Protein AF-A0A8J6ND83-F1 (afdb_monomer_lite)

Secondary structure (DSSP, 8-state):
-HHHHHHTT-HHHHHHHHHHHHHHHHHHHHHHHHHTT-EEEEE--S-HHHHHHHTT--TT-----EEEEE--SSPPPPP--PPPHHHH---S--

Foldseek 3Di:
DVVCVVPPPPLVSVVVVVLVVVVVVLVVVQVVLVVVQKHKDWADPDDQVVVCVVVVPDPSDGDNTDMDIGHDPDDDDDDPDDPDPPVVDDPDDD

InterPro domains:
  IPR000415 Nitroreductase-like [G3DSA:3.40.109.10] (2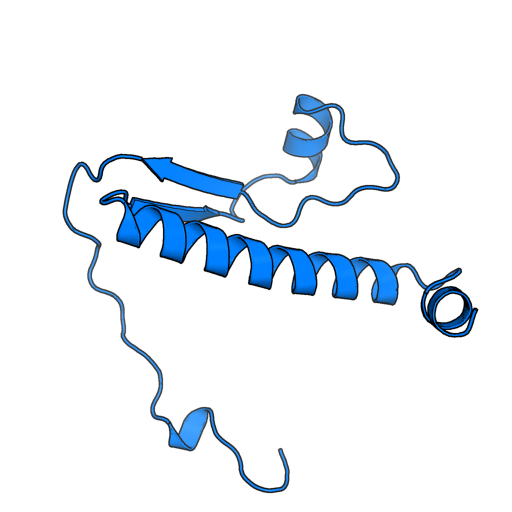-94)
  IPR000415 Nitroreductase-like [SSF55469] (6-90)
  IPR029479 Nitroreductase [PF00881] (4-71)

Sequence (94 aa):
PAIEQYYRGKDQVQRHAAMRSCGIAAQTLMLAAKSMGYDSCPMDGFDFDKVAEIINLPADHVIAMFVAIGKGTQEAWPRPGQLPLDEVVIRNSF

Radius of gyration: 17.76 Å; chains: 1; bounding box: 49×27×42 Å

Structure (mmCIF, N/CA/C/O backbone):
data_AF-A0A8J6ND83-F1
#
_entry.id   AF-A0A8J6ND83-F1
#
loop_
_atom_site.group_PDB
_atom_site.id
_atom_site.type_symbol
_atom_site.label_atom_id
_atom_site.label_alt_id
_atom_site.label_comp_id
_atom_site.label_asym_id
_atom_site.label_entity_id
_atom_site.label_seq_id
_atom_site.pdbx_PDB_ins_code
_atom_site.Cartn_x
_atom_site.Cartn_y
_atom_site.Cartn_z
_atom_site.occupancy
_atom_site.B_iso_or_equiv
_atom_site.auth_seq_id
_atom_site.auth_comp_id
_atom_site.auth_asym_id
_atom_site.auth_atom_id
_atom_site.pdbx_PDB_model_num
ATOM 1 N N . PRO A 1 1 ? -28.021 9.937 2.809 1.00 70.25 1 PRO A N 1
ATOM 2 C CA . PRO A 1 1 ? -27.669 9.855 1.362 1.00 70.25 1 PRO A CA 1
ATOM 3 C C . PRO A 1 1 ? -27.449 8.394 0.925 1.00 70.25 1 PRO A C 1
ATOM 5 O O . PRO A 1 1 ? -27.175 7.566 1.786 1.00 70.25 1 PRO A O 1
ATOM 8 N N . ALA A 1 2 ? -27.547 8.058 -0.370 1.00 80.62 2 ALA A N 1
ATOM 9 C CA . ALA A 1 2 ? -27.452 6.667 -0.856 1.00 80.62 2 ALA A CA 1
ATOM 10 C C . ALA A 1 2 ? -26.167 5.930 -0.411 1.00 80.62 2 ALA A C 1
ATOM 12 O O . ALA A 1 2 ? -26.201 4.741 -0.103 1.00 80.62 2 ALA A O 1
ATOM 13 N N . ILE A 1 3 ? -25.046 6.652 -0.291 1.00 87.50 3 ILE A N 1
ATOM 14 C CA . ILE A 1 3 ? -23.768 6.085 0.163 1.00 87.50 3 ILE A CA 1
ATOM 15 C C . ILE A 1 3 ? -23.795 5.653 1.634 1.00 87.50 3 ILE A C 1
ATOM 17 O O . ILE A 1 3 ? -23.225 4.634 2.001 1.00 87.50 3 ILE A O 1
ATOM 21 N N . GLU A 1 4 ? -24.517 6.382 2.479 1.00 89.38 4 GLU A N 1
ATOM 22 C CA . GLU A 1 4 ? -24.644 6.060 3.897 1.00 89.38 4 GLU A CA 1
ATOM 23 C C . GLU A 1 4 ? -25.423 4.755 4.092 1.00 89.38 4 GLU A C 1
ATOM 25 O O . GLU A 1 4 ? -24.990 3.883 4.837 1.00 89.38 4 GLU A O 1
ATOM 30 N N . GLN A 1 5 ? -26.529 4.578 3.361 1.00 93.00 5 GLN A N 1
ATOM 31 C CA . GLN A 1 5 ? -27.317 3.339 3.374 1.00 93.00 5 GLN A CA 1
ATOM 32 C C . GLN A 1 5 ? -26.526 2.135 2.841 1.00 93.00 5 GLN A C 1
ATOM 34 O O . GLN A 1 5 ? -26.757 0.998 3.257 1.00 93.00 5 GLN A O 1
ATOM 39 N N . TYR A 1 6 ? -25.583 2.368 1.924 1.00 93.12 6 TYR A N 1
ATOM 40 C CA . TYR A 1 6 ? -24.728 1.309 1.403 1.00 93.12 6 TYR A CA 1
ATOM 41 C C . TYR A 1 6 ? -23.814 0.726 2.491 1.00 93.12 6 TYR A C 1
ATOM 43 O O . TYR A 1 6 ? -23.689 -0.497 2.558 1.00 93.12 6 TYR A O 1
ATOM 51 N N . TYR A 1 7 ? -23.250 1.572 3.362 1.00 93.94 7 TYR A N 1
ATOM 52 C CA . TYR A 1 7 ? -22.255 1.186 4.371 1.00 93.94 7 TYR A CA 1
ATOM 53 C C . TYR A 1 7 ? -22.814 0.921 5.777 1.00 93.94 7 TYR A C 1
ATOM 55 O O . TYR A 1 7 ? -22.295 0.053 6.479 1.00 93.94 7 TYR A O 1
ATOM 63 N N . ARG A 1 8 ? -23.838 1.660 6.219 1.00 94.44 8 ARG A N 1
ATOM 64 C CA . ARG A 1 8 ? -24.330 1.647 7.608 1.00 94.44 8 ARG A CA 1
ATOM 65 C C . ARG A 1 8 ? -24.735 0.234 8.053 1.00 94.44 8 ARG A C 1
ATOM 67 O O . ARG A 1 8 ? -25.530 -0.421 7.386 1.00 94.44 8 ARG A O 1
ATOM 74 N N . GLY A 1 9 ? -24.180 -0.216 9.183 1.00 94.25 9 GLY A N 1
ATOM 75 C CA . GLY A 1 9 ? -24.436 -1.542 9.768 1.00 94.25 9 GLY A CA 1
ATOM 76 C C . GLY A 1 9 ? -23.838 -2.727 8.998 1.00 94.25 9 GLY A C 1
ATOM 77 O O . GLY A 1 9 ? -24.208 -3.865 9.262 1.00 94.25 9 GLY A O 1
ATOM 78 N N . LYS A 1 10 ? -22.958 -2.476 8.017 1.00 95.62 10 LYS A N 1
ATOM 79 C CA . LYS A 1 10 ? -22.309 -3.508 7.194 1.00 95.62 10 LYS A CA 1
ATOM 80 C C . LYS A 1 10 ? -20.792 -3.466 7.350 1.00 95.62 10 LYS A C 1
ATOM 82 O O . LYS A 1 10 ? -20.078 -3.026 6.446 1.00 95.62 10 LYS A O 1
ATOM 87 N N . ASP A 1 11 ? -20.301 -3.947 8.483 1.00 93.69 11 ASP A N 1
ATOM 88 C CA . ASP A 1 11 ? -18.891 -3.830 8.885 1.00 93.69 11 ASP A CA 1
ATOM 89 C C . ASP A 1 11 ? -17.930 -4.442 7.861 1.00 93.69 11 ASP A C 1
ATOM 91 O O . ASP A 1 11 ? -16.909 -3.848 7.521 1.00 93.69 11 ASP A O 1
ATOM 95 N N . GLN A 1 12 ? -18.296 -5.581 7.267 1.00 96.00 12 GLN A N 1
ATOM 96 C CA . GLN A 1 12 ? -17.495 -6.195 6.211 1.00 96.00 12 GLN A CA 1
ATOM 97 C C . GLN A 1 12 ? -17.377 -5.292 4.971 1.00 96.00 12 GLN A C 1
ATOM 99 O O . GLN A 1 12 ? -16.295 -5.150 4.406 1.00 96.00 12 GLN A O 1
ATOM 104 N N . VAL A 1 13 ? -18.468 -4.640 4.558 1.00 96.25 13 VAL A N 1
ATOM 105 C CA . VAL A 1 13 ? -18.474 -3.734 3.396 1.00 96.25 13 VAL A CA 1
ATOM 106 C C . VAL A 1 13 ? -17.624 -2.496 3.680 1.00 96.25 13 VAL A C 1
ATOM 108 O O . VAL A 1 13 ? -16.857 -2.067 2.816 1.00 96.25 13 VAL A O 1
ATOM 111 N N . GLN A 1 14 ? -17.727 -1.949 4.893 1.00 95.06 14 GLN A N 1
ATOM 112 C CA . GLN A 1 14 ? -16.899 -0.833 5.350 1.00 95.06 14 GLN A CA 1
ATOM 113 C C . GLN A 1 14 ? -15.415 -1.216 5.348 1.00 95.06 14 GLN A C 1
ATOM 115 O O . GLN A 1 14 ? -14.605 -0.528 4.727 1.00 95.06 14 GLN A O 1
ATOM 120 N N . ARG A 1 15 ? -15.067 -2.364 5.945 1.00 95.00 15 ARG A N 1
ATOM 121 C CA . ARG A 1 15 ? -13.694 -2.883 5.979 1.00 95.00 15 ARG A CA 1
ATOM 122 C C . ARG A 1 15 ? -13.138 -3.113 4.577 1.00 95.00 15 ARG A C 1
ATOM 124 O O . ARG A 1 15 ? -12.035 -2.666 4.285 1.00 95.00 15 ARG A O 1
ATOM 131 N N . HIS A 1 16 ? -13.885 -3.767 3.688 1.00 96.31 16 HIS A N 1
ATOM 132 C CA . HIS A 1 16 ? -13.443 -4.007 2.310 1.00 96.31 16 HIS A CA 1
ATOM 133 C C . HIS A 1 16 ? -13.198 -2.698 1.550 1.00 96.31 16 HIS A C 1
ATOM 135 O O . HIS A 1 16 ? -12.227 -2.585 0.800 1.00 96.31 16 HIS A O 1
ATOM 141 N N . ALA A 1 17 ? -14.061 -1.697 1.742 1.00 94.88 17 ALA A N 1
ATOM 142 C CA . ALA A 1 17 ? -13.869 -0.385 1.140 1.00 94.88 17 ALA A CA 1
ATOM 143 C C . ALA A 1 17 ? -12.631 0.327 1.700 1.00 94.88 17 ALA A C 1
ATOM 145 O O . ALA A 1 17 ? -11.872 0.892 0.914 1.00 94.88 17 ALA A O 1
ATOM 146 N N . ALA A 1 18 ? -12.390 0.247 3.012 1.00 95.19 18 ALA A N 1
ATOM 147 C CA . ALA A 1 18 ? -11.184 0.779 3.639 1.00 95.19 18 ALA A CA 1
ATOM 148 C C . ALA A 1 18 ? -9.919 0.120 3.064 1.00 95.19 18 ALA A C 1
ATOM 150 O O . ALA A 1 18 ? -9.042 0.821 2.568 1.00 95.19 18 ALA A O 1
ATOM 151 N N . MET A 1 19 ? -9.866 -1.216 3.019 1.00 96.69 19 MET A N 1
ATOM 152 C CA . MET A 1 19 ? -8.718 -1.958 2.478 1.00 96.69 19 MET A CA 1
ATOM 153 C C . MET A 1 19 ? -8.440 -1.613 1.010 1.00 96.69 19 MET A C 1
ATOM 155 O O . MET A 1 19 ? -7.294 -1.349 0.649 1.00 96.69 19 MET A O 1
ATOM 159 N N . ARG A 1 20 ? -9.479 -1.547 0.163 1.00 97.44 20 ARG A N 1
ATOM 160 C CA . ARG A 1 20 ? -9.330 -1.166 -1.252 1.00 97.44 20 ARG A CA 1
ATOM 161 C C . ARG A 1 20 ? -8.762 0.247 -1.396 1.00 97.44 20 ARG A C 1
ATOM 163 O O . ARG A 1 20 ? -7.823 0.450 -2.161 1.00 97.44 20 ARG A O 1
ATOM 170 N N . SER A 1 21 ? -9.319 1.213 -0.668 1.00 97.38 21 SER A N 1
ATOM 171 C CA . SER A 1 21 ? -8.849 2.602 -0.706 1.00 97.38 21 SER A CA 1
ATOM 172 C C . SER A 1 21 ? -7.404 2.721 -0.217 1.00 97.38 21 SER A C 1
ATOM 174 O O . SER A 1 21 ? -6.589 3.363 -0.876 1.00 97.38 21 SER A O 1
ATOM 176 N N . CYS A 1 22 ? -7.059 2.051 0.887 1.00 97.81 22 CYS A N 1
ATOM 177 C CA . CYS A 1 22 ? -5.698 2.026 1.417 1.00 97.81 22 CYS A CA 1
ATOM 178 C C . CYS A 1 22 ? -4.709 1.359 0.454 1.00 97.81 22 CYS A C 1
ATOM 180 O O . CYS A 1 22 ? -3.608 1.870 0.297 1.00 97.81 22 CYS A O 1
ATOM 182 N N . GLY A 1 23 ? -5.091 0.279 -0.236 1.00 97.94 23 GLY A N 1
ATOM 183 C CA . GLY A 1 23 ? -4.242 -0.361 -1.247 1.00 97.94 23 GLY A CA 1
ATOM 184 C C . GLY A 1 23 ? -3.925 0.559 -2.430 1.00 97.94 23 GLY A C 1
ATOM 185 O O . GLY A 1 23 ? -2.772 0.661 -2.847 1.00 97.94 23 GLY A O 1
ATOM 186 N N . ILE A 1 24 ? -4.922 1.300 -2.929 1.00 98.56 24 ILE A N 1
ATOM 187 C CA . ILE A 1 24 ? -4.728 2.298 -3.998 1.00 98.56 24 ILE A CA 1
ATOM 188 C C . ILE A 1 24 ? -3.811 3.434 -3.518 1.00 98.56 24 ILE A C 1
ATOM 190 O O . ILE A 1 24 ? -2.890 3.843 -4.234 1.00 98.56 24 ILE A O 1
ATOM 194 N N . ALA A 1 25 ? -4.036 3.928 -2.297 1.00 98.25 25 ALA A N 1
ATOM 195 C CA . ALA A 1 25 ? -3.215 4.975 -1.698 1.00 98.25 25 ALA A CA 1
ATOM 196 C C . ALA A 1 25 ? -1.765 4.512 -1.488 1.00 98.25 25 ALA A C 1
ATOM 198 O O . ALA A 1 25 ? -0.838 5.236 -1.843 1.00 98.25 25 ALA A O 1
ATOM 199 N N . ALA A 1 26 ? -1.562 3.292 -0.986 1.00 98.44 26 ALA A N 1
ATOM 200 C CA . ALA A 1 26 ? -0.245 2.703 -0.781 1.00 98.44 26 ALA A CA 1
ATOM 201 C C . ALA A 1 26 ? 0.512 2.538 -2.104 1.00 98.44 26 ALA A C 1
ATOM 203 O O . ALA A 1 26 ? 1.659 2.962 -2.200 1.00 98.44 26 ALA A O 1
ATOM 204 N N . GLN A 1 27 ? -0.130 2.011 -3.151 1.00 98.50 27 GLN A N 1
ATOM 205 C CA . GLN A 1 27 ? 0.498 1.900 -4.471 1.00 98.50 27 GLN A CA 1
ATOM 206 C C . GLN A 1 27 ? 0.905 3.269 -5.023 1.00 98.50 27 GLN A C 1
ATOM 208 O O . GLN A 1 27 ? 2.011 3.429 -5.539 1.00 98.50 27 GLN A O 1
ATOM 213 N N . THR A 1 28 ? 0.039 4.273 -4.875 1.00 98.56 28 THR A N 1
ATOM 214 C CA . THR A 1 28 ? 0.343 5.651 -5.287 1.00 98.56 28 THR A CA 1
ATOM 215 C C . THR A 1 28 ? 1.536 6.210 -4.510 1.00 98.56 28 THR A C 1
ATOM 217 O O . THR A 1 28 ? 2.447 6.779 -5.110 1.00 98.56 28 THR A O 1
ATOM 220 N N . LEU A 1 29 ? 1.571 5.999 -3.192 1.00 98.50 29 LEU A N 1
ATOM 221 C CA . LEU A 1 29 ? 2.669 6.415 -2.322 1.00 98.50 29 LEU A CA 1
ATOM 222 C C . LEU A 1 29 ? 3.997 5.752 -2.716 1.00 98.50 29 LEU A C 1
ATOM 224 O O . LEU A 1 29 ? 5.018 6.431 -2.799 1.00 98.50 29 LEU A O 1
ATOM 228 N N . MET A 1 30 ? 3.988 4.450 -3.005 1.00 98.50 30 MET A N 1
ATOM 229 C CA . MET A 1 30 ? 5.178 3.703 -3.428 1.00 98.50 30 MET A CA 1
ATOM 230 C C . MET A 1 30 ? 5.712 4.182 -4.786 1.00 98.50 30 MET A C 1
ATOM 232 O O . MET A 1 30 ? 6.921 4.355 -4.953 1.00 98.50 30 MET A O 1
ATOM 236 N N . LEU A 1 31 ? 4.826 4.463 -5.749 1.00 98.56 31 LEU A N 1
ATOM 237 C CA . LEU A 1 31 ? 5.213 5.037 -7.043 1.00 98.56 31 LEU A CA 1
ATOM 238 C C . LEU A 1 31 ? 5.779 6.457 -6.893 1.00 98.56 31 LEU A C 1
ATOM 240 O O . LEU A 1 31 ? 6.788 6.784 -7.520 1.00 98.56 31 LEU A O 1
ATOM 244 N N . ALA A 1 32 ? 5.175 7.280 -6.031 1.00 98.62 32 ALA A N 1
ATOM 245 C CA . ALA A 1 32 ? 5.680 8.615 -5.724 1.00 98.62 32 ALA A CA 1
ATOM 246 C C . ALA A 1 32 ? 7.079 8.547 -5.091 1.00 98.62 32 ALA A C 1
ATOM 248 O O . ALA A 1 32 ? 8.000 9.202 -5.581 1.00 98.62 32 ALA A O 1
ATOM 249 N N . ALA A 1 33 ? 7.274 7.688 -4.086 1.00 98.38 33 ALA A N 1
ATOM 250 C CA . ALA A 1 33 ? 8.579 7.439 -3.476 1.00 98.38 33 ALA A CA 1
ATOM 251 C C . ALA A 1 33 ? 9.628 7.044 -4.527 1.00 98.38 33 ALA A C 1
ATOM 253 O O . ALA A 1 33 ? 10.715 7.627 -4.560 1.00 98.38 33 ALA A O 1
ATOM 254 N N . LYS A 1 34 ? 9.275 6.139 -5.453 1.00 97.75 34 LYS A N 1
ATOM 255 C CA . LYS A 1 34 ? 10.184 5.725 -6.529 1.00 97.75 34 LYS A CA 1
ATOM 256 C C . LYS A 1 34 ? 10.565 6.872 -7.458 1.00 97.75 34 LYS A C 1
ATOM 258 O O . LYS A 1 34 ? 11.738 7.004 -7.801 1.00 97.75 34 LYS A O 1
ATOM 263 N N . SER A 1 35 ? 9.610 7.731 -7.820 1.00 98.50 35 SER A N 1
ATOM 264 C CA . SER A 1 35 ? 9.877 8.916 -8.652 1.00 98.50 35 SER A CA 1
ATOM 265 C C . SER A 1 35 ? 10.841 9.911 -7.993 1.00 98.50 35 SER A C 1
ATOM 267 O O . SER A 1 35 ? 11.567 10.623 -8.680 1.00 98.50 35 SER A O 1
ATOM 269 N N . MET A 1 36 ? 10.892 9.915 -6.660 1.00 98.19 36 MET A N 1
ATOM 270 C CA . MET A 1 36 ? 11.780 10.749 -5.852 1.00 98.19 36 MET A CA 1
ATOM 271 C C . MET A 1 36 ? 13.132 10.078 -5.541 1.00 98.19 36 MET A C 1
ATOM 273 O O . MET A 1 36 ? 13.919 10.624 -4.771 1.00 98.19 36 MET A O 1
ATOM 277 N N . GLY A 1 37 ? 13.420 8.905 -6.119 1.00 96.62 37 GLY A N 1
ATOM 278 C CA . GLY A 1 37 ? 14.677 8.180 -5.904 1.00 96.62 37 GLY A CA 1
ATOM 279 C C . GLY A 1 37 ? 14.738 7.373 -4.604 1.00 96.62 37 GLY A C 1
ATOM 280 O O . GLY A 1 37 ? 15.829 7.002 -4.174 1.00 96.62 37 GLY A O 1
ATOM 281 N N . TYR A 1 38 ? 13.592 7.100 -3.977 1.00 98.12 38 TYR A N 1
ATOM 282 C CA . TYR A 1 38 ? 13.488 6.197 -2.832 1.00 98.12 38 TYR A CA 1
ATOM 283 C C . TYR A 1 38 ? 13.031 4.804 -3.265 1.00 98.12 38 TYR A C 1
ATOM 285 O O . TYR A 1 38 ? 12.371 4.632 -4.290 1.00 98.12 38 TYR A O 1
ATOM 293 N N . ASP A 1 39 ? 13.337 3.810 -2.440 1.00 97.50 39 ASP A N 1
ATOM 294 C CA . ASP A 1 39 ? 12.710 2.498 -2.507 1.00 97.50 39 ASP A CA 1
ATOM 295 C C . ASP A 1 39 ? 11.615 2.390 -1.447 1.00 97.50 39 ASP A C 1
ATOM 297 O O . ASP A 1 39 ? 11.572 3.149 -0.471 1.00 97.50 39 ASP A O 1
ATOM 301 N N . SER A 1 40 ? 10.690 1.458 -1.667 1.00 97.38 40 SER A N 1
ATOM 302 C CA . SER A 1 40 ? 9.579 1.225 -0.753 1.00 97.38 40 SER A CA 1
ATOM 303 C C . SER A 1 40 ? 9.187 -0.246 -0.680 1.00 97.38 40 SER A C 1
ATOM 305 O O . SER A 1 40 ? 9.450 -1.014 -1.606 1.00 97.38 40 SER A O 1
ATOM 307 N N . CYS A 1 41 ? 8.581 -0.635 0.441 1.00 95.44 41 CYS A N 1
ATOM 308 C CA . CYS A 1 41 ? 8.120 -1.996 0.692 1.00 95.44 41 CYS A CA 1
ATOM 309 C C . CYS A 1 41 ? 6.776 -1.968 1.441 1.00 95.44 41 CYS A C 1
ATOM 311 O O . CYS A 1 41 ? 6.733 -1.444 2.562 1.00 95.44 41 CYS A O 1
ATOM 313 N N . PRO A 1 42 ? 5.686 -2.502 0.858 1.00 96.69 42 PRO A N 1
ATOM 314 C CA . PRO A 1 42 ? 4.458 -2.741 1.597 1.00 96.69 42 PRO A CA 1
ATOM 315 C C . PRO A 1 42 ? 4.657 -3.963 2.503 1.00 96.69 42 PRO A C 1
ATO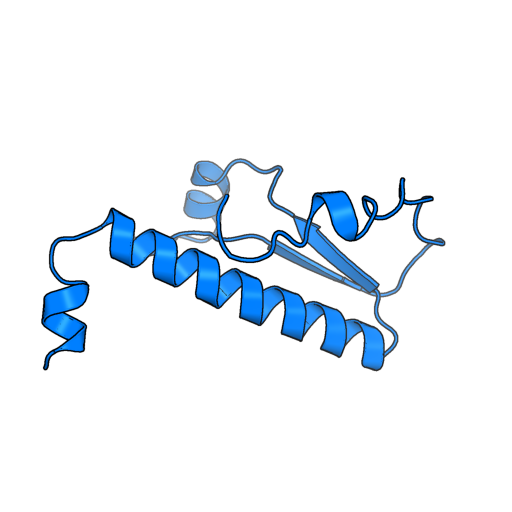M 317 O O . PRO A 1 42 ? 5.233 -4.964 2.082 1.00 96.69 42 PRO A O 1
ATOM 320 N N . MET A 1 43 ? 4.198 -3.885 3.748 1.00 95.88 43 MET A N 1
ATOM 321 C CA . MET A 1 43 ? 4.366 -4.955 4.732 1.00 95.88 43 MET A CA 1
ATOM 322 C C . MET A 1 43 ? 3.031 -5.270 5.399 1.00 95.88 43 MET A C 1
ATOM 324 O O . MET A 1 43 ? 2.320 -4.357 5.817 1.00 95.88 43 MET A O 1
ATOM 328 N N . ASP A 1 44 ? 2.733 -6.557 5.529 1.00 93.56 44 ASP A N 1
ATOM 329 C CA . ASP A 1 44 ? 1.574 -7.132 6.224 1.00 93.56 44 ASP A CA 1
ATOM 330 C C . ASP A 1 44 ? 1.965 -8.271 7.192 1.00 93.56 44 ASP A C 1
ATOM 332 O O . ASP A 1 44 ? 1.129 -8.762 7.944 1.00 93.56 44 ASP A O 1
ATOM 336 N N . GLY A 1 45 ? 3.242 -8.671 7.221 1.00 93.56 45 GLY A N 1
ATOM 337 C CA . GLY A 1 45 ? 3.777 -9.760 8.048 1.00 93.56 45 GLY A CA 1
ATOM 338 C C . GLY A 1 45 ? 4.005 -9.414 9.525 1.00 93.56 45 GLY A C 1
ATOM 339 O O . GLY A 1 45 ? 5.042 -9.778 10.077 1.00 93.56 45 GLY A O 1
ATOM 340 N N . PHE A 1 46 ? 3.085 -8.686 10.158 1.00 95.31 46 PHE A N 1
ATOM 341 C CA . PHE A 1 46 ? 3.155 -8.300 11.572 1.00 95.31 46 PHE A CA 1
ATOM 342 C C . PHE A 1 46 ? 1.878 -8.674 12.334 1.00 95.31 46 PHE A C 1
ATOM 344 O O . PHE A 1 46 ? 0.841 -8.970 11.747 1.00 95.31 46 PHE A O 1
ATOM 351 N N . ASP A 1 47 ? 1.955 -8.640 13.665 1.00 97.19 47 ASP A N 1
ATOM 352 C CA . ASP A 1 47 ? 0.793 -8.810 14.537 1.00 97.19 47 ASP A CA 1
ATOM 353 C C . ASP A 1 47 ? -0.020 -7.505 14.579 1.00 97.19 47 ASP A C 1
ATOM 355 O O . ASP A 1 47 ? 0.420 -6.486 15.120 1.00 97.19 47 ASP A O 1
ATOM 359 N N . PHE A 1 48 ? -1.197 -7.530 13.954 1.00 96.44 48 PHE A N 1
ATOM 360 C CA . PHE A 1 48 ? -2.076 -6.369 13.827 1.00 96.44 48 PHE A CA 1
ATOM 361 C C . PHE A 1 48 ? -2.594 -5.878 15.181 1.00 96.44 48 PHE A C 1
ATOM 363 O O . PHE A 1 48 ? -2.682 -4.666 15.379 1.00 96.44 48 PHE A O 1
ATOM 370 N N . ASP A 1 49 ? -2.885 -6.788 16.112 1.00 96.75 49 ASP A N 1
ATOM 371 C CA . ASP A 1 49 ? -3.413 -6.443 17.432 1.00 96.75 49 ASP A CA 1
ATOM 372 C C . ASP A 1 49 ? -2.319 -5.781 18.274 1.00 96.75 49 ASP A C 1
ATOM 374 O O . ASP A 1 49 ? -2.539 -4.738 18.891 1.00 96.75 49 ASP A O 1
ATOM 378 N N . LYS A 1 50 ? -1.088 -6.306 18.215 1.00 98.12 50 LYS A N 1
ATOM 379 C CA . LYS A 1 50 ? 0.058 -5.688 18.897 1.00 98.12 50 LYS A CA 1
ATOM 380 C C . LYS A 1 50 ? 0.438 -4.335 18.327 1.00 98.12 50 LYS A C 1
ATOM 382 O O . LYS A 1 50 ? 0.763 -3.426 19.089 1.00 98.12 50 LYS A O 1
ATOM 387 N N . VAL A 1 51 ? 0.360 -4.156 17.013 1.00 97.69 51 VAL A N 1
ATOM 388 C CA . VAL A 1 51 ? 0.541 -2.828 16.418 1.00 97.69 51 VAL A CA 1
ATOM 389 C C . VAL A 1 51 ? -0.569 -1.877 16.861 1.00 97.69 51 VAL A C 1
ATOM 391 O O . VAL A 1 51 ? -0.266 -0.737 17.210 1.00 97.69 51 VAL A O 1
ATOM 394 N N . ALA A 1 52 ? -1.826 -2.329 16.877 1.00 97.81 52 ALA A N 1
ATOM 395 C CA . ALA A 1 52 ? -2.962 -1.525 17.316 1.00 97.81 52 ALA A CA 1
ATOM 396 C C . ALA A 1 52 ? -2.798 -1.043 18.768 1.00 97.81 52 ALA A C 1
ATOM 398 O O . ALA A 1 52 ? -3.035 0.135 19.037 1.00 97.81 52 ALA A O 1
ATOM 399 N N . GLU A 1 53 ? -2.313 -1.905 19.671 1.00 98.25 53 GLU A N 1
ATOM 400 C CA . GLU A 1 53 ? -1.932 -1.533 21.043 1.00 98.25 53 GLU A CA 1
ATOM 401 C C . GLU A 1 53 ? -0.859 -0.426 21.049 1.00 98.25 53 GLU A C 1
ATOM 403 O O . GLU A 1 53 ? -1.035 0.605 21.696 1.00 98.25 53 GLU A O 1
ATOM 408 N N . ILE A 1 54 ? 0.233 -0.600 20.292 1.00 98.19 54 ILE A N 1
ATOM 409 C CA . ILE A 1 54 ? 1.371 0.339 20.263 1.00 98.19 54 ILE A CA 1
ATOM 410 C C . ILE A 1 54 ? 0.953 1.735 19.789 1.00 98.19 54 ILE A C 1
ATOM 412 O O . ILE A 1 54 ? 1.394 2.740 20.349 1.00 98.19 54 ILE A O 1
ATOM 416 N N . ILE A 1 55 ? 0.119 1.812 18.749 1.00 97.25 55 ILE A N 1
ATOM 417 C CA . ILE A 1 55 ? -0.304 3.093 18.163 1.00 97.25 55 ILE A CA 1
ATOM 418 C C . ILE A 1 55 ? -1.568 3.663 18.816 1.00 97.25 55 ILE A C 1
ATOM 420 O O . ILE A 1 55 ? -2.037 4.714 18.385 1.00 97.25 55 ILE A O 1
ATOM 424 N N . ASN A 1 56 ? -2.104 2.999 19.849 1.00 98.00 56 ASN A N 1
ATOM 425 C CA . ASN A 1 56 ? -3.387 3.323 20.477 1.00 98.00 56 ASN A CA 1
ATOM 426 C C . ASN A 1 56 ? -4.508 3.468 19.432 1.00 98.00 56 ASN A C 1
ATOM 428 O O . ASN A 1 56 ? -5.202 4.487 19.376 1.00 98.00 56 ASN A O 1
ATOM 432 N N . LEU A 1 57 ? -4.639 2.464 18.559 1.00 97.69 57 LEU A N 1
ATOM 433 C CA . LEU A 1 57 ? -5.585 2.486 17.449 1.00 97.69 57 LEU A CA 1
ATOM 434 C C . LEU A 1 57 ? -7.028 2.602 17.976 1.00 97.69 57 LEU A C 1
ATOM 436 O O . LEU A 1 57 ? -7.438 1.789 18.808 1.00 97.69 57 LEU A O 1
ATOM 440 N N . PRO A 1 58 ? -7.825 3.568 17.488 1.00 97.88 58 PRO A N 1
ATOM 441 C CA . PRO A 1 58 ? -9.228 3.661 17.867 1.00 97.88 58 PRO A CA 1
ATOM 442 C C . PRO A 1 58 ? -10.026 2.422 17.437 1.00 97.88 58 PRO A C 1
ATOM 444 O O . PRO A 1 58 ? -9.745 1.808 16.409 1.00 97.88 58 PRO A O 1
ATOM 447 N N . ALA A 1 59 ? -11.068 2.086 18.201 1.00 94.50 59 ALA A N 1
ATOM 448 C CA . ALA A 1 59 ? -11.866 0.874 17.988 1.00 94.50 59 ALA A CA 1
ATOM 449 C C . ALA A 1 59 ? -12.617 0.830 16.640 1.00 94.50 59 ALA A C 1
ATOM 451 O O . ALA A 1 59 ? -13.010 -0.241 16.188 1.00 94.50 59 ALA A O 1
ATOM 452 N N . ASP A 1 60 ? -12.830 1.979 16.002 1.00 93.44 60 ASP A N 1
ATOM 453 C CA . ASP A 1 60 ? -13.481 2.125 14.696 1.00 93.44 60 ASP A CA 1
ATOM 454 C C . ASP A 1 60 ? -12.485 2.169 13.520 1.00 93.44 60 ASP A C 1
ATOM 456 O O . ASP A 1 60 ? -12.879 2.426 12.381 1.00 93.44 60 ASP A O 1
ATOM 460 N N . HIS A 1 61 ? -11.198 1.908 13.772 1.00 95.38 61 HIS A N 1
ATOM 461 C CA . HIS A 1 61 ? -10.145 1.898 12.762 1.00 95.38 61 HIS A CA 1
ATOM 462 C C . HIS A 1 61 ? -9.595 0.494 12.513 1.00 95.38 61 HIS A C 1
ATOM 464 O O . HIS A 1 61 ? -9.672 -0.413 13.337 1.00 95.38 61 HIS A O 1
ATOM 470 N N . VAL A 1 62 ? -8.995 0.323 11.337 1.00 95.62 62 VAL A N 1
ATOM 471 C CA . VAL A 1 62 ? -8.355 -0.924 10.922 1.00 95.62 62 VAL A CA 1
ATOM 472 C C . VAL A 1 62 ? -7.012 -0.617 10.272 1.00 95.62 62 VAL A C 1
ATOM 474 O O . VAL A 1 62 ? -6.905 0.294 9.452 1.00 95.62 62 VAL A O 1
ATOM 477 N N . ILE A 1 63 ? -5.985 -1.390 10.614 1.00 96.69 63 ILE A N 1
ATOM 478 C CA . ILE A 1 63 ? -4.681 -1.303 9.951 1.00 96.69 63 ILE A CA 1
ATOM 479 C C . ILE A 1 63 ? -4.770 -2.058 8.621 1.00 96.69 63 ILE A C 1
ATOM 481 O O . ILE A 1 63 ? -5.237 -3.197 8.582 1.00 96.69 63 ILE A O 1
ATOM 485 N N . ALA A 1 64 ? -4.349 -1.411 7.533 1.00 96.25 64 ALA A N 1
ATOM 486 C CA . ALA A 1 64 ? -4.306 -2.021 6.204 1.00 96.25 64 ALA A CA 1
ATOM 487 C C . ALA A 1 64 ? -2.942 -2.659 5.910 1.00 96.25 64 ALA A C 1
ATOM 489 O O . ALA A 1 64 ? -2.878 -3.824 5.539 1.00 96.25 64 ALA A O 1
ATOM 490 N N . MET A 1 65 ? -1.867 -1.886 6.065 1.00 97.38 65 MET A N 1
ATOM 491 C CA . MET A 1 65 ? -0.476 -2.300 5.861 1.00 97.38 65 MET A CA 1
ATOM 492 C C . MET A 1 65 ? 0.462 -1.224 6.414 1.00 97.38 65 MET A C 1
ATOM 494 O O . MET A 1 65 ? 0.043 -0.081 6.621 1.00 97.38 65 MET A O 1
ATOM 498 N N . PHE A 1 66 ? 1.740 -1.554 6.565 1.00 97.38 66 PHE A N 1
ATOM 499 C CA . PHE A 1 66 ? 2.801 -0.550 6.611 1.00 97.38 66 PHE A CA 1
ATOM 500 C C . PHE A 1 66 ? 3.386 -0.324 5.219 1.00 97.38 66 PHE A C 1
ATOM 502 O O . PHE A 1 66 ? 3.379 -1.223 4.383 1.00 97.38 66 PHE A O 1
ATOM 509 N N . VAL A 1 67 ? 3.946 0.864 4.991 1.00 97.88 67 VAL A N 1
ATOM 510 C CA . VAL A 1 67 ? 4.768 1.159 3.812 1.00 97.88 67 VAL A CA 1
ATOM 511 C C . VAL A 1 67 ? 6.099 1.709 4.306 1.00 97.88 67 VAL A C 1
ATOM 513 O O . VAL A 1 67 ? 6.181 2.858 4.735 1.00 97.88 67 VAL A O 1
ATOM 516 N N . ALA A 1 68 ? 7.142 0.881 4.282 1.00 97.12 68 ALA A N 1
ATOM 517 C CA . ALA A 1 68 ? 8.497 1.344 4.555 1.00 97.12 68 ALA A CA 1
ATOM 518 C C . ALA A 1 68 ? 9.004 2.139 3.348 1.00 97.12 68 ALA A C 1
ATOM 520 O O . ALA A 1 68 ? 8.829 1.695 2.214 1.00 97.12 68 ALA A O 1
ATOM 521 N N . ILE A 1 69 ? 9.629 3.295 3.583 1.00 98.00 69 ILE A N 1
ATOM 522 C CA . ILE A 1 69 ? 10.213 4.153 2.542 1.00 98.00 69 ILE A CA 1
ATOM 523 C C . ILE A 1 69 ? 11.608 4.572 2.993 1.00 98.00 69 ILE A C 1
ATOM 525 O O . ILE A 1 69 ? 11.791 5.021 4.124 1.00 98.00 69 ILE A O 1
ATOM 529 N N . GLY A 1 70 ? 12.594 4.444 2.110 1.00 97.75 70 GLY A N 1
ATOM 530 C CA . GLY A 1 70 ? 13.975 4.787 2.429 1.00 97.75 70 GLY A CA 1
ATOM 531 C C . GLY A 1 70 ? 14.894 4.731 1.217 1.00 97.75 70 GLY A C 1
ATOM 532 O O . GLY A 1 70 ? 14.462 4.464 0.098 1.00 97.75 70 GLY A O 1
ATOM 533 N N . LYS A 1 71 ? 16.178 5.020 1.431 1.00 97.19 71 LYS A N 1
ATOM 534 C CA . LYS A 1 71 ? 17.197 4.803 0.399 1.00 97.19 71 LYS A CA 1
ATOM 535 C C . LYS A 1 71 ? 17.577 3.326 0.390 1.00 97.19 71 LYS A C 1
ATOM 537 O O . LYS A 1 71 ? 17.929 2.797 1.445 1.00 97.19 71 LYS A O 1
ATOM 542 N N . GLY A 1 72 ? 17.518 2.690 -0.777 1.00 93.38 72 GLY A N 1
ATOM 543 C CA . GLY A 1 72 ? 17.980 1.319 -0.946 1.00 93.38 72 GLY A CA 1
ATOM 544 C C . GLY A 1 72 ? 19.444 1.168 -0.543 1.00 93.38 72 GLY A C 1
ATOM 545 O O . GLY A 1 72 ? 20.285 2.006 -0.870 1.00 93.38 72 GLY A O 1
ATOM 546 N N . THR A 1 73 ? 19.742 0.101 0.192 1.00 95.25 73 THR A N 1
ATOM 547 C CA . THR A 1 73 ? 21.110 -0.289 0.572 1.00 95.25 73 THR A CA 1
ATOM 548 C C . THR A 1 73 ? 21.695 -1.340 -0.369 1.00 95.25 73 THR A C 1
ATOM 550 O O . THR A 1 73 ? 22.903 -1.563 -0.368 1.00 95.25 73 THR A O 1
ATOM 553 N N . GLN A 1 74 ? 20.841 -1.983 -1.163 1.00 94.75 74 GLN A N 1
ATOM 554 C CA . GLN A 1 74 ? 21.173 -3.011 -2.140 1.00 94.75 74 GLN A CA 1
ATOM 555 C C . GLN A 1 74 ? 20.092 -3.063 -3.222 1.00 94.75 74 GLN A C 1
ATOM 557 O O . GLN A 1 74 ? 18.991 -2.542 -3.038 1.00 94.75 74 GLN A O 1
ATOM 562 N N . GLU A 1 75 ? 20.396 -3.745 -4.322 1.00 93.38 75 GLU A N 1
ATOM 563 C CA . GLU A 1 75 ? 19.416 -4.042 -5.363 1.00 93.38 75 GLU A CA 1
ATOM 564 C C . GLU A 1 75 ? 18.282 -4.938 -4.850 1.00 93.38 75 GLU A C 1
ATOM 566 O O . GLU A 1 75 ? 18.454 -5.759 -3.938 1.00 93.38 75 GLU A O 1
ATOM 571 N N . ALA A 1 76 ? 17.111 -4.787 -5.471 1.00 90.25 76 ALA A N 1
ATOM 572 C CA . ALA A 1 76 ? 15.961 -5.629 -5.180 1.00 90.25 76 ALA A CA 1
ATOM 573 C C . ALA A 1 76 ? 16.249 -7.091 -5.549 1.00 90.25 76 ALA A C 1
ATOM 575 O O . ALA A 1 76 ? 16.846 -7.388 -6.586 1.00 90.25 76 ALA A O 1
ATOM 576 N N . TRP A 1 77 ? 15.769 -8.017 -4.718 1.00 91.94 77 TRP A N 1
ATOM 577 C CA . TRP A 1 77 ? 15.851 -9.444 -5.011 1.00 91.94 77 TRP A CA 1
ATOM 578 C C . TRP A 1 77 ? 15.134 -9.783 -6.328 1.00 91.94 77 TRP A C 1
ATOM 580 O O . TRP A 1 77 ? 14.115 -9.156 -6.650 1.00 91.94 77 TRP A O 1
ATOM 590 N N . PRO A 1 78 ? 15.613 -10.795 -7.078 1.00 93.81 78 PRO A N 1
ATOM 591 C CA . PRO A 1 78 ? 14.921 -11.269 -8.267 1.00 93.81 78 PRO A CA 1
ATOM 592 C C . PRO A 1 78 ? 13.469 -11.621 -7.944 1.00 93.81 78 PRO A C 1
ATOM 594 O O . PRO A 1 78 ? 13.188 -12.396 -7.030 1.00 93.81 78 PRO A O 1
ATOM 597 N N . ARG A 1 79 ? 12.534 -11.043 -8.701 1.00 90.12 79 A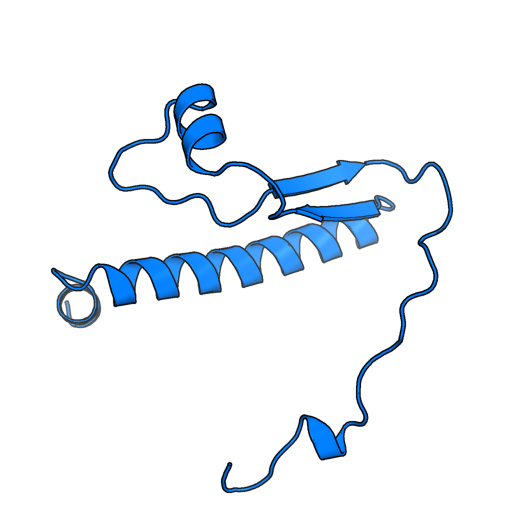RG A N 1
ATOM 598 C CA . ARG A 1 79 ? 11.114 -11.390 -8.601 1.00 90.12 79 ARG A CA 1
ATOM 599 C C . ARG A 1 79 ? 10.819 -12.575 -9.524 1.00 90.12 79 ARG A C 1
ATOM 601 O O . ARG A 1 79 ? 11.366 -12.603 -10.625 1.00 90.12 79 ARG A O 1
ATOM 608 N N . PRO A 1 80 ? 9.917 -13.497 -9.139 1.00 90.19 80 PRO A N 1
ATOM 609 C CA . PRO A 1 80 ? 9.545 -14.648 -9.969 1.00 90.19 80 PRO A CA 1
ATOM 610 C C . PRO A 1 80 ? 8.862 -14.261 -11.293 1.00 90.19 80 PRO A C 1
ATOM 612 O O . PRO A 1 80 ? 8.695 -15.107 -12.163 1.00 90.19 80 PRO A O 1
ATOM 615 N N . GLY A 1 81 ? 8.498 -12.986 -11.463 1.00 91.38 81 GLY A N 1
ATOM 616 C CA . GLY A 1 81 ? 7.816 -12.473 -12.646 1.00 91.38 81 GLY A CA 1
ATOM 617 C C . GLY A 1 81 ? 6.308 -12.364 -12.440 1.00 91.38 81 GLY A C 1
ATOM 618 O O . GLY A 1 81 ? 5.793 -12.583 -11.344 1.00 91.38 81 GLY A O 1
ATOM 619 N N . GLN A 1 82 ? 5.614 -11.950 -13.495 1.00 94.19 82 GLN A N 1
ATOM 620 C CA . GLN A 1 82 ? 4.154 -11.943 -13.560 1.00 94.19 82 GLN A CA 1
ATOM 621 C C . GLN A 1 82 ? 3.684 -13.214 -14.272 1.00 94.19 82 GLN A C 1
ATOM 623 O O . GLN A 1 82 ? 4.398 -13.729 -15.133 1.00 94.19 82 GLN A O 1
ATOM 628 N N . LEU A 1 83 ? 2.488 -13.698 -13.929 1.00 95.94 83 LEU A N 1
ATOM 629 C CA . LEU A 1 83 ? 1.831 -14.750 -14.706 1.00 95.94 83 LEU A CA 1
ATOM 630 C C . LEU A 1 83 ? 1.542 -14.259 -16.140 1.00 95.94 83 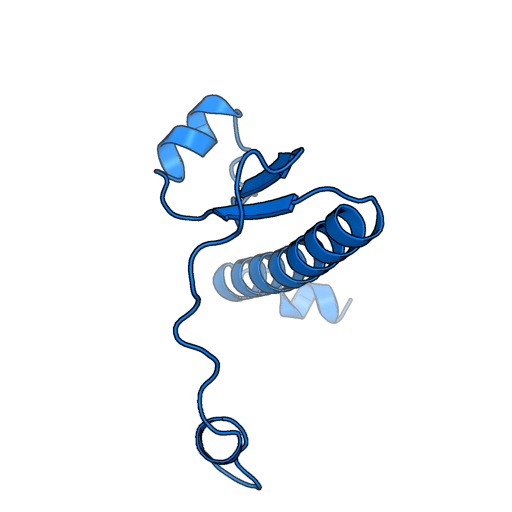LEU A C 1
ATOM 632 O O . LEU A 1 83 ? 1.379 -13.047 -16.342 1.00 95.94 83 LEU A O 1
ATOM 636 N N . PRO A 1 84 ? 1.466 -15.171 -17.128 1.00 96.25 84 PRO A N 1
ATOM 637 C CA . PRO A 1 84 ? 1.004 -14.858 -18.476 1.00 96.25 84 PRO A CA 1
ATOM 638 C C . PRO A 1 84 ? -0.341 -14.116 -18.494 1.00 96.25 84 PRO A C 1
ATOM 640 O O . PRO A 1 84 ? -1.207 -14.318 -17.643 1.00 96.25 84 PRO A O 1
ATOM 643 N N . LEU A 1 85 ? -0.522 -13.224 -19.474 1.00 95.81 85 LEU A N 1
ATOM 644 C CA . LEU A 1 85 ? -1.697 -12.347 -19.531 1.00 95.81 85 LEU A CA 1
ATOM 645 C C . LEU A 1 85 ? -3.002 -13.131 -19.712 1.00 95.81 85 LEU A C 1
ATOM 647 O O . LEU A 1 85 ? -4.028 -12.747 -19.164 1.00 95.81 85 LEU A O 1
ATOM 651 N N . ASP A 1 86 ? -2.963 -14.210 -20.482 1.00 95.44 86 ASP A N 1
ATOM 652 C CA . ASP A 1 86 ? -4.083 -15.115 -20.739 1.00 95.44 86 ASP A CA 1
ATOM 653 C C . ASP A 1 86 ? -4.504 -15.933 -19.510 1.00 95.44 86 ASP A C 1
ATOM 655 O O . ASP A 1 86 ? -5.639 -16.400 -19.465 1.00 95.44 86 ASP A O 1
ATOM 659 N N . GLU A 1 87 ? -3.653 -16.030 -18.485 1.00 95.56 87 GLU A N 1
ATOM 660 C CA . GLU A 1 87 ? -4.019 -16.612 -17.188 1.00 95.56 87 GLU A CA 1
ATOM 661 C C . GLU A 1 87 ? -4.739 -15.614 -16.264 1.00 95.56 87 GLU A C 1
ATOM 663 O O . GLU A 1 87 ? -5.492 -16.022 -15.382 1.00 95.56 87 GLU A O 1
ATOM 668 N N . VAL A 1 88 ? -4.533 -14.302 -16.450 1.00 96.19 88 VAL A N 1
ATOM 669 C CA . VAL A 1 88 ? -5.070 -13.256 -15.549 1.00 96.19 88 VAL A CA 1
ATOM 670 C C . VAL A 1 88 ? -6.130 -12.356 -16.193 1.00 96.19 88 VAL A C 1
ATOM 672 O O . VAL A 1 88 ? -6.861 -11.662 -15.485 1.00 96.19 88 VAL A O 1
ATOM 675 N N . VAL A 1 89 ? -6.245 -12.354 -17.523 1.00 96.75 89 VAL A N 1
ATOM 676 C CA . VAL A 1 89 ? -7.242 -11.588 -18.282 1.00 96.75 89 VAL A CA 1
ATOM 677 C C . VAL A 1 89 ? -8.227 -12.538 -18.942 1.00 96.75 89 VAL A C 1
ATOM 679 O O . VAL A 1 89 ? -7.984 -13.081 -20.019 1.00 96.75 89 VAL A O 1
ATOM 682 N N . ILE A 1 90 ? -9.395 -12.661 -18.322 1.00 95.88 90 ILE A N 1
ATOM 683 C CA . ILE A 1 90 ? -10.492 -13.481 -18.824 1.00 95.88 90 ILE A CA 1
ATOM 684 C C . ILE A 1 90 ? -11.520 -12.584 -19.507 1.00 95.88 90 ILE A C 1
ATOM 686 O O . ILE A 1 90 ? -11.903 -11.527 -19.001 1.00 95.88 90 ILE A O 1
ATOM 690 N N . ARG A 1 91 ? -11.967 -12.998 -20.691 1.00 96.19 91 ARG A N 1
ATOM 691 C CA . ARG A 1 9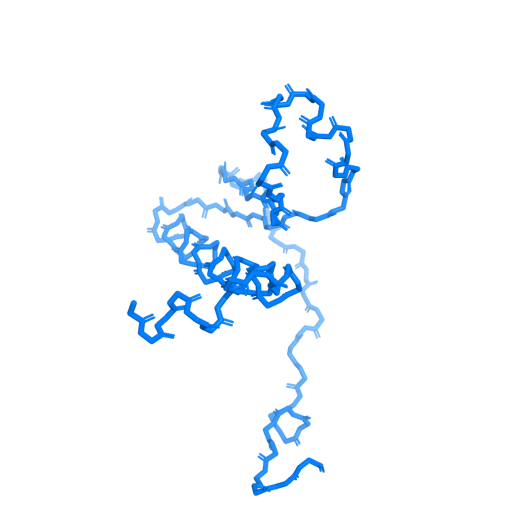1 ? -12.960 -12.264 -21.476 1.00 96.19 91 ARG A CA 1
ATOM 692 C C . ARG A 1 91 ? -14.340 -12.868 -21.236 1.00 96.19 91 ARG A C 1
ATOM 694 O O . ARG A 1 91 ? -14.515 -14.074 -21.357 1.00 96.19 91 ARG A O 1
ATOM 701 N N . ASN A 1 92 ? -15.324 -12.007 -20.995 1.00 95.69 92 ASN A N 1
ATOM 702 C CA . ASN A 1 92 ? -16.753 -12.320 -20.861 1.00 95.69 92 ASN A CA 1
ATOM 703 C C . ASN A 1 92 ? -17.186 -13.033 -19.562 1.00 95.69 92 ASN A C 1
ATOM 705 O O . ASN A 1 92 ? -18.143 -12.567 -18.950 1.00 95.69 92 ASN A O 1
ATOM 709 N N . SER A 1 93 ? -16.534 -14.116 -19.126 1.00 92.44 93 SER A N 1
ATOM 710 C CA . SER A 1 93 ? -16.969 -14.902 -17.951 1.00 92.44 93 SER A CA 1
ATOM 711 C C . SER A 1 93 ? -15.820 -15.642 -17.273 1.00 92.44 93 SER A C 1
ATOM 713 O O . SER A 1 93 ? -14.985 -16.192 -17.984 1.00 92.44 93 SER A O 1
ATOM 715 N N . PHE A 1 94 ? -15.829 -15.688 -15.937 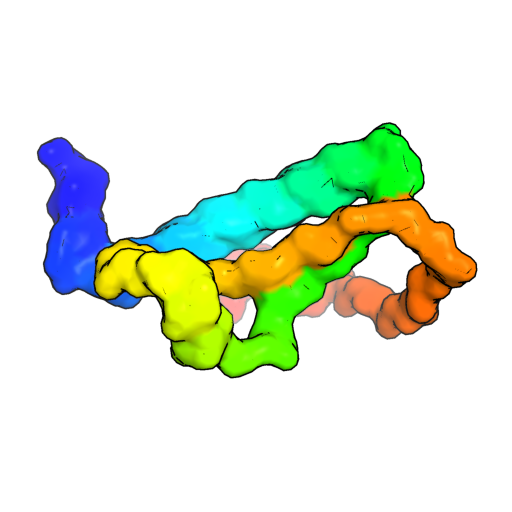1.00 85.12 94 PHE A N 1
ATOM 716 C CA . PHE A 1 94 ? -14.896 -16.471 -15.116 1.00 85.12 94 PHE A CA 1
ATOM 717 C C . PHE A 1 94 ? -15.389 -17.910 -14.933 1.00 85.12 94 PHE A C 1
ATOM 719 O O . PHE A 1 94 ? -16.618 -18.073 -14.745 1.00 85.12 94 PHE A O 1
#

pLDDT: mean 95.35, std 3.97, range [70.25, 98.62]

Organism: NCBI:txid2841692